Protein AF-A0A369Q2H7-F1 (afdb_monomer_lite)

Sequence (60 aa):
MAGLLDYIFSHLEDNNLNRSQVEAYLRYLDEIMLQGLPPDKEIAFQKIRLQLLRRMHQLN

Structure (mmCIF, N/CA/C/O backbone):
data_AF-A0A369Q2H7-F1
#
_entry.id   AF-A0A369Q2H7-F1
#
loop_
_atom_site.group_PDB
_atom_site.id
_atom_site.type_symbol
_atom_site.label_at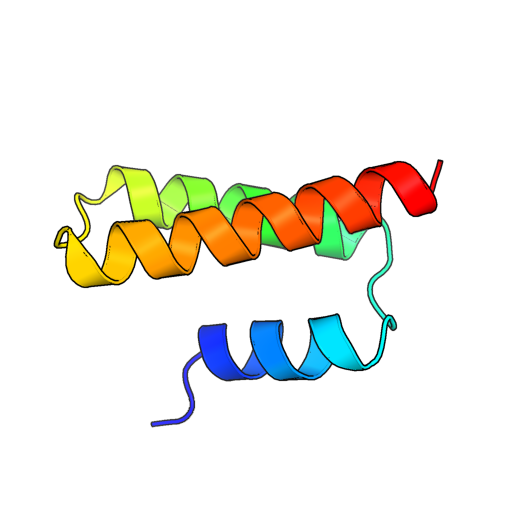om_id
_atom_site.label_alt_id
_atom_site.label_comp_id
_atom_site.label_asym_id
_atom_site.label_entity_id
_atom_site.label_seq_id
_atom_site.pdbx_PDB_ins_code
_atom_site.Cartn_x
_atom_site.Cartn_y
_atom_site.Cartn_z
_atom_site.occupancy
_atom_site.B_iso_or_equiv
_atom_site.auth_seq_id
_atom_site.auth_comp_id
_atom_site.auth_asym_id
_atom_site.auth_atom_id
_atom_site.pdbx_PDB_model_num
ATOM 1 N N . MET A 1 1 ? -12.175 -15.215 3.184 1.00 39.91 1 MET A N 1
ATOM 2 C CA . MET A 1 1 ? -12.245 -14.075 2.249 1.00 39.91 1 MET A CA 1
ATOM 3 C C . MET A 1 1 ? -10.844 -13.504 2.153 1.00 39.91 1 MET A C 1
ATOM 5 O O . MET A 1 1 ? -10.514 -12.639 2.948 1.00 39.91 1 MET A O 1
ATOM 9 N N . ALA A 1 2 ? -10.003 -14.068 1.281 1.00 48.47 2 ALA A N 1
ATOM 10 C CA . ALA A 1 2 ? -8.679 -13.511 1.022 1.00 48.47 2 ALA A CA 1
ATOM 11 C C . ALA A 1 2 ? -8.897 -12.179 0.296 1.00 48.47 2 ALA A C 1
ATOM 13 O O . ALA A 1 2 ? -9.420 -12.160 -0.819 1.00 48.47 2 ALA A O 1
ATOM 14 N N . GLY A 1 3 ? -8.679 -11.074 1.002 1.00 64.38 3 GLY A N 1
ATOM 15 C CA . GLY A 1 3 ? -8.986 -9.742 0.497 1.00 64.38 3 GLY A CA 1
ATOM 16 C C . GLY A 1 3 ? -7.969 -9.312 -0.553 1.00 64.38 3 GLY A C 1
ATOM 17 O O . GLY A 1 3 ? -6.862 -9.838 -0.609 1.00 64.38 3 GLY A O 1
ATOM 18 N N . LEU A 1 4 ? -8.300 -8.284 -1.336 1.00 64.12 4 LEU A N 1
ATOM 19 C CA . LEU A 1 4 ? -7.335 -7.596 -2.205 1.00 64.12 4 LEU A CA 1
ATOM 20 C C . LEU A 1 4 ? -6.049 -7.210 -1.440 1.00 64.12 4 LEU A C 1
ATOM 22 O O . LEU A 1 4 ? -4.970 -7.169 -2.015 1.00 64.12 4 LEU A O 1
ATOM 26 N N . LEU A 1 5 ? -6.160 -6.986 -0.128 1.00 63.50 5 LEU A N 1
ATOM 27 C CA . LEU A 1 5 ? -5.031 -6.773 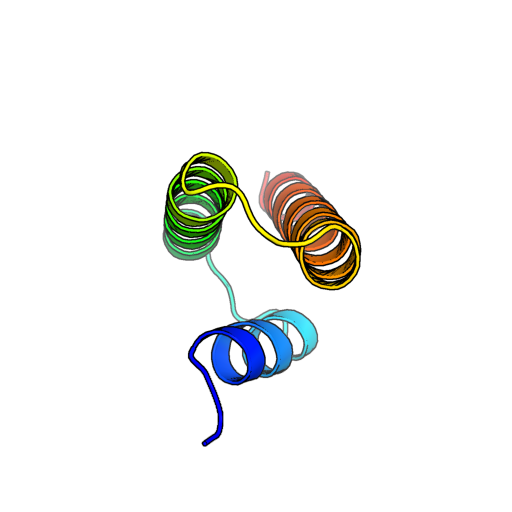0.772 1.00 63.50 5 LEU A CA 1
ATOM 28 C C . LEU A 1 5 ? -4.110 -7.989 0.859 1.00 63.50 5 LEU A C 1
ATOM 30 O O . LEU A 1 5 ? -2.915 -7.818 0.684 1.00 63.50 5 LEU A O 1
ATOM 34 N N . ASP A 1 6 ? -4.636 -9.200 1.057 1.00 65.44 6 ASP A N 1
ATOM 35 C CA . ASP A 1 6 ? -3.832 -10.433 1.093 1.00 65.44 6 ASP A CA 1
ATOM 36 C C . ASP A 1 6 ? -3.147 -10.691 -0.261 1.00 65.44 6 ASP A C 1
ATOM 38 O O . ASP A 1 6 ? -2.014 -11.173 -0.328 1.00 65.44 6 ASP A O 1
ATOM 42 N N . TYR A 1 7 ? -3.806 -10.300 -1.358 1.00 68.19 7 TYR A N 1
ATOM 43 C CA . TYR A 1 7 ? -3.207 -10.306 -2.693 1.00 68.19 7 TYR A CA 1
ATOM 44 C C . TYR A 1 7 ? -2.054 -9.292 -2.810 1.00 68.19 7 TYR A C 1
ATOM 46 O O . TYR A 1 7 ? -0.977 -9.640 -3.287 1.00 68.19 7 TYR A O 1
A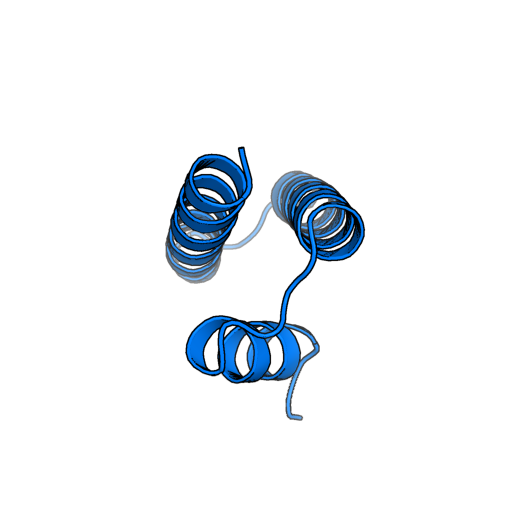TOM 54 N N . ILE A 1 8 ? -2.238 -8.059 -2.325 1.00 65.12 8 ILE A N 1
ATOM 55 C CA . ILE A 1 8 ? -1.174 -7.043 -2.283 1.00 65.12 8 ILE A CA 1
ATOM 56 C C . ILE A 1 8 ? -0.018 -7.503 -1.376 1.00 65.12 8 ILE A C 1
ATOM 58 O O . ILE A 1 8 ? 1.139 -7.335 -1.753 1.00 65.12 8 ILE A O 1
ATOM 62 N N . PHE A 1 9 ? -0.310 -8.126 -0.228 1.00 63.34 9 PHE A N 1
ATOM 63 C CA . PHE A 1 9 ? 0.682 -8.667 0.708 1.00 63.34 9 PHE A CA 1
ATOM 64 C C . PHE A 1 9 ? 1.537 -9.763 0.068 1.00 63.34 9 PHE A C 1
ATOM 66 O O . PHE A 1 9 ? 2.761 -9.666 0.105 1.00 63.34 9 PHE A O 1
ATOM 73 N N . SER A 1 10 ? 0.910 -10.756 -0.569 1.00 62.38 10 SER A N 1
ATOM 74 C CA . SER A 1 10 ? 1.633 -11.848 -1.244 1.00 62.38 10 SER A CA 1
ATOM 75 C C . SER A 1 10 ? 2.514 -11.344 -2.392 1.00 62.38 10 SER A C 1
ATOM 77 O O . SER A 1 10 ? 3.654 -11.771 -2.534 1.00 62.38 10 SER A O 1
ATOM 79 N N . HIS A 1 11 ? 2.039 -10.366 -3.168 1.00 63.16 11 HIS A N 1
ATOM 80 C CA . HIS A 1 11 ? 2.794 -9.845 -4.312 1.00 63.16 11 HIS A CA 1
ATOM 81 C C . HIS A 1 11 ? 3.889 -8.833 -3.931 1.00 63.16 11 HIS A C 1
ATOM 83 O O . HIS A 1 11 ? 4.815 -8.608 -4.714 1.00 63.16 11 HIS A O 1
ATOM 89 N N . LEU A 1 12 ? 3.806 -8.217 -2.745 1.00 64.44 12 LEU A N 1
ATOM 90 C CA . LEU A 1 12 ? 4.869 -7.370 -2.194 1.00 64.44 12 LEU A CA 1
ATOM 91 C C . LEU A 1 12 ? 6.088 -8.195 -1.759 1.00 64.44 12 LEU A C 1
ATOM 93 O O . LEU A 1 12 ? 7.216 -7.758 -1.988 1.00 64.44 12 LEU A O 1
ATOM 97 N N . GLU A 1 13 ? 5.875 -9.372 -1.165 1.00 60.03 13 GLU A N 1
ATOM 98 C CA . GLU A 1 13 ? 6.961 -10.266 -0.731 1.00 60.03 13 GLU A CA 1
ATOM 99 C C . GLU A 1 13 ? 7.732 -10.859 -1.920 1.00 60.03 13 GLU A C 1
ATOM 101 O O . GLU A 1 13 ? 8.965 -10.904 -1.895 1.00 60.03 13 GLU A O 1
ATOM 106 N N . ASP A 1 14 ? 7.037 -11.172 -3.017 1.00 61.62 14 ASP A N 1
ATOM 107 C CA . ASP A 1 14 ? 7.644 -11.700 -4.247 1.00 61.62 14 ASP A CA 1
ATOM 108 C C . ASP A 1 14 ? 8.377 -10.638 -5.094 1.00 61.62 14 ASP A C 1
ATOM 110 O O . ASP A 1 14 ? 8.928 -10.949 -6.152 1.00 61.62 14 ASP A O 1
ATOM 114 N N . ASN A 1 15 ? 8.410 -9.369 -4.658 1.00 61.66 15 ASN A N 1
ATOM 115 C CA . ASN A 1 15 ? 9.066 -8.240 -5.339 1.00 61.66 15 ASN A CA 1
ATOM 116 C C . ASN A 1 15 ? 8.652 -8.013 -6.809 1.00 61.66 15 ASN A C 1
ATOM 118 O O . ASN A 1 15 ? 9.263 -7.197 -7.503 1.00 61.66 15 ASN A O 1
ATOM 122 N N . ASN A 1 16 ? 7.597 -8.650 -7.310 1.00 69.00 16 ASN A N 1
ATOM 123 C CA . ASN A 1 16 ? 7.260 -8.628 -8.735 1.00 69.00 16 ASN A CA 1
ATOM 124 C C . ASN A 1 16 ? 6.367 -7.437 -9.135 1.00 69.00 16 ASN A C 1
ATOM 126 O O . ASN A 1 16 ? 5.593 -7.510 -10.088 1.00 69.00 16 ASN A O 1
ATOM 130 N N . LEU A 1 17 ? 6.444 -6.340 -8.377 1.00 77.06 17 LEU A N 1
ATOM 131 C CA . LEU A 1 17 ? 5.685 -5.121 -8.638 1.00 77.06 17 LEU A CA 1
ATOM 132 C C . LEU A 1 17 ? 6.510 -4.133 -9.457 1.00 77.06 17 LEU A C 1
ATOM 134 O O . LEU A 1 17 ? 7.594 -3.718 -9.041 1.00 77.06 17 LEU A O 1
ATOM 138 N N . ASN A 1 18 ? 5.963 -3.727 -10.601 1.00 80.94 18 ASN A N 1
ATOM 139 C CA . ASN A 1 18 ? 6.489 -2.639 -11.416 1.00 80.94 18 ASN A CA 1
ATOM 140 C C . ASN A 1 18 ? 5.979 -1.271 -10.928 1.00 80.94 18 ASN A C 1
ATOM 142 O O . ASN A 1 18 ? 5.039 -1.174 -10.137 1.00 80.94 18 ASN A O 1
ATOM 146 N N . ARG A 1 19 ? 6.592 -0.189 -11.420 1.00 81.44 19 ARG A N 1
ATOM 147 C CA . ARG A 1 19 ? 6.286 1.182 -10.982 1.00 81.44 19 ARG A CA 1
ATOM 148 C C . ARG A 1 19 ? 4.802 1.538 -11.111 1.00 81.44 19 ARG A C 1
ATOM 150 O O . ARG A 1 19 ? 4.219 2.061 -10.167 1.00 81.44 19 ARG A O 1
ATOM 157 N N . SER A 1 20 ? 4.181 1.212 -12.244 1.00 86.00 20 SER A N 1
ATOM 158 C CA . SER A 1 20 ? 2.765 1.503 -12.494 1.00 86.00 20 SER A CA 1
ATOM 159 C C . SER A 1 20 ? 1.838 0.766 -11.524 1.00 86.00 20 SER A C 1
ATOM 161 O O . SER A 1 20 ? 0.850 1.337 -11.069 1.00 86.00 20 SER A O 1
ATOM 163 N N . GLN A 1 21 ? 2.168 -0.477 -11.164 1.00 83.38 21 GLN A N 1
ATOM 164 C CA . GLN A 1 21 ? 1.427 -1.250 -10.164 1.00 83.38 21 GLN A CA 1
ATOM 165 C C . GLN A 1 21 ? 1.577 -0.644 -8.766 1.00 83.38 21 GLN A C 1
ATOM 167 O O . GLN A 1 21 ? 0.582 -0.480 -8.064 1.00 83.38 21 GLN A O 1
ATOM 172 N N . VAL A 1 22 ? 2.795 -0.252 -8.380 1.00 84.19 22 VAL A N 1
ATOM 173 C CA . VAL A 1 22 ? 3.048 0.403 -7.087 1.00 84.19 22 VAL A CA 1
ATOM 174 C C . VAL A 1 22 ? 2.260 1.713 -6.967 1.00 84.19 22 VAL A C 1
ATOM 176 O O . VAL A 1 22 ? 1.597 1.938 -5.956 1.00 84.19 22 VAL A O 1
ATOM 179 N N . GLU A 1 23 ? 2.256 2.549 -8.008 1.00 86.62 23 GLU A N 1
ATOM 180 C CA . GLU A 1 23 ? 1.482 3.799 -8.038 1.00 86.62 23 GLU A CA 1
ATOM 181 C C . GLU A 1 23 ? -0.037 3.566 -7.985 1.00 86.62 23 GLU A C 1
ATOM 183 O O . GLU A 1 23 ? -0.761 4.352 -7.367 1.00 86.62 23 GLU A O 1
ATOM 188 N N . ALA A 1 24 ? -0.536 2.502 -8.621 1.00 86.88 24 ALA A N 1
ATOM 189 C CA . ALA A 1 24 ? -1.949 2.133 -8.560 1.00 86.88 24 ALA A CA 1
ATOM 190 C C . ALA A 1 24 ? -2.353 1.684 -7.147 1.00 86.88 24 ALA A C 1
ATOM 192 O O . ALA A 1 24 ? -3.384 2.117 -6.634 1.00 86.88 24 ALA A O 1
ATOM 193 N N . TYR A 1 25 ? -1.519 0.876 -6.485 1.00 85.25 25 TYR A N 1
ATOM 194 C CA . TYR A 1 25 ? -1.778 0.431 -5.115 1.00 85.25 25 TYR A CA 1
ATOM 195 C C . TYR A 1 25 ? -1.689 1.560 -4.091 1.00 85.25 25 TYR A C 1
ATOM 197 O O . TYR A 1 25 ? -2.494 1.589 -3.164 1.00 85.25 25 TYR A O 1
ATOM 205 N N . LEU A 1 26 ? -0.770 2.514 -4.267 1.00 86.44 26 LEU A N 1
ATOM 206 C CA . LEU A 1 26 ? -0.714 3.704 -3.416 1.00 86.44 26 LEU A CA 1
ATOM 207 C C . LEU A 1 26 ? -1.997 4.536 -3.525 1.00 86.44 26 LEU A C 1
ATOM 209 O O . LEU A 1 26 ? -2.571 4.885 -2.498 1.00 86.44 26 LEU A O 1
ATOM 213 N N . ARG A 1 27 ? -2.494 4.776 -4.747 1.00 88.69 27 ARG A N 1
ATOM 214 C CA . ARG A 1 27 ? -3.770 5.481 -4.960 1.00 88.69 27 ARG A CA 1
ATOM 215 C C . ARG A 1 27 ? -4.946 4.764 -4.308 1.00 88.69 27 ARG A C 1
ATOM 217 O O . ARG A 1 27 ? -5.739 5.392 -3.618 1.00 88.69 27 ARG A O 1
ATOM 224 N N . TYR A 1 28 ? -5.021 3.448 -4.479 1.00 85.44 28 TYR A N 1
ATOM 225 C CA . TYR A 1 28 ? -6.070 2.643 -3.864 1.00 85.44 28 TYR A CA 1
ATOM 226 C C . TYR A 1 28 ? -6.021 2.686 -2.327 1.00 85.44 28 TYR A C 1
ATOM 228 O O . TYR A 1 28 ? -7.057 2.791 -1.674 1.00 85.44 28 TYR A O 1
ATOM 236 N N . LEU A 1 29 ? -4.824 2.646 -1.732 1.00 84.50 29 LEU A N 1
ATOM 237 C CA . LEU A 1 29 ? -4.668 2.798 -0.283 1.00 84.50 29 LEU A CA 1
ATOM 238 C C . LEU A 1 29 ? -5.137 4.172 0.196 1.00 84.50 29 LEU A C 1
ATOM 240 O O . LEU A 1 29 ? -5.852 4.235 1.194 1.00 84.50 29 LEU A O 1
ATOM 244 N N . ASP A 1 30 ? -4.775 5.244 -0.511 1.00 86.19 30 ASP A N 1
ATOM 245 C CA . ASP A 1 30 ? -5.206 6.600 -0.164 1.00 86.19 30 ASP A CA 1
ATOM 246 C C . ASP A 1 30 ? -6.744 6.725 -0.231 1.00 86.19 30 ASP A C 1
ATOM 248 O O . ASP A 1 30 ? -7.355 7.274 0.686 1.00 86.19 30 ASP A O 1
ATOM 252 N N . GLU A 1 31 ? -7.395 6.138 -1.244 1.00 86.81 31 GLU A N 1
ATOM 253 C CA . GLU A 1 31 ? -8.863 6.097 -1.351 1.00 86.81 31 GLU A CA 1
ATOM 254 C C . GLU A 1 31 ? -9.527 5.377 -0.170 1.00 86.81 31 GLU A C 1
ATOM 256 O O . GLU A 1 31 ? -10.534 5.858 0.351 1.00 86.81 31 GLU A O 1
ATOM 261 N N . ILE A 1 32 ? -8.974 4.247 0.284 1.00 82.75 32 ILE A N 1
ATOM 262 C CA . ILE A 1 32 ? -9.526 3.525 1.441 1.00 82.75 32 ILE A CA 1
ATOM 263 C C . ILE A 1 32 ? -9.298 4.313 2.730 1.00 82.75 32 ILE A C 1
ATOM 265 O O . ILE A 1 32 ? -10.192 4.389 3.573 1.00 82.75 32 ILE A O 1
ATOM 269 N N . MET A 1 33 ? -8.120 4.909 2.902 1.00 81.00 33 MET A N 1
ATOM 270 C CA . MET A 1 33 ? -7.810 5.700 4.093 1.00 81.00 33 MET A CA 1
ATOM 271 C C . MET A 1 33 ? -8.760 6.894 4.253 1.00 81.00 33 MET A C 1
ATOM 273 O O . MET A 1 33 ? -9.162 7.207 5.373 1.00 81.00 33 MET A O 1
ATOM 277 N N . LEU A 1 34 ? -9.186 7.506 3.144 1.00 84.25 34 LEU A N 1
ATOM 278 C CA . LEU A 1 34 ? -10.172 8.591 3.141 1.00 84.25 34 LEU A CA 1
ATOM 279 C C . LEU A 1 34 ? -11.569 8.161 3.619 1.00 84.25 34 LEU A C 1
ATOM 281 O O . LEU A 1 34 ? -12.345 9.013 4.045 1.00 84.25 34 LEU A O 1
ATOM 285 N N . GLN A 1 35 ? -11.898 6.865 3.596 1.00 83.75 35 GLN A N 1
ATOM 286 C CA . GLN A 1 35 ? -13.198 6.354 4.053 1.00 83.75 35 GLN A CA 1
ATOM 287 C C . GLN A 1 35 ? -13.313 6.247 5.582 1.00 83.75 35 GLN A C 1
ATOM 289 O O . GLN A 1 35 ? -14.364 5.853 6.082 1.00 83.75 35 GLN A O 1
ATOM 294 N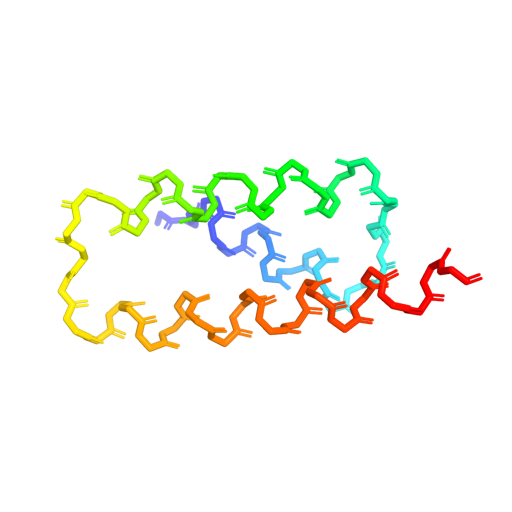 N . GLY A 1 36 ? -12.267 6.613 6.333 1.00 77.00 36 GLY A N 1
ATOM 295 C CA . GLY A 1 36 ? -12.282 6.564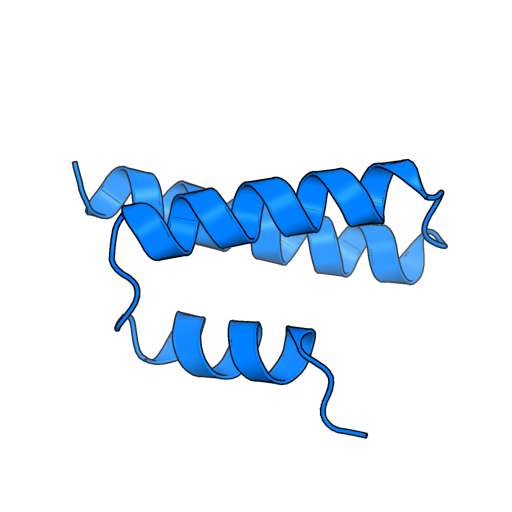 7.794 1.00 77.00 36 GLY A CA 1
ATOM 296 C C . GLY A 1 36 ? -12.182 5.130 8.306 1.00 77.00 36 GLY A C 1
ATOM 297 O O . GLY A 1 36 ? -13.144 4.560 8.821 1.00 77.00 36 GLY A O 1
ATOM 298 N N . LEU A 1 37 ? -11.001 4.532 8.144 1.00 79.69 37 LEU A N 1
ATOM 299 C CA . LEU A 1 37 ? -10.712 3.203 8.674 1.00 79.69 37 LEU A CA 1
ATOM 300 C C . LEU A 1 37 ? -10.696 3.206 10.212 1.00 79.69 37 LEU A C 1
ATOM 302 O O . LEU A 1 37 ? -10.282 4.191 10.825 1.00 79.69 37 LEU A O 1
ATOM 306 N N . PRO A 1 38 ? -11.080 2.092 10.857 1.00 83.56 38 PRO A N 1
ATOM 307 C CA . PRO A 1 38 ? -10.847 1.932 12.282 1.00 83.56 38 PRO A CA 1
ATOM 308 C C . PRO A 1 38 ? -9.327 1.882 12.575 1.00 83.56 38 PRO A C 1
ATOM 310 O O . PRO A 1 38 ? -8.550 1.438 11.717 1.00 83.56 38 PRO A O 1
ATOM 313 N N . PRO A 1 39 ? -8.877 2.334 13.765 1.00 77.44 39 PRO A N 1
ATOM 314 C CA . PRO A 1 39 ? -7.456 2.591 14.043 1.00 77.44 39 PRO A CA 1
ATOM 315 C C . PRO A 1 39 ? -6.541 1.367 13.884 1.00 77.44 39 PRO A C 1
ATOM 317 O O . PRO A 1 39 ? -5.380 1.479 13.494 1.00 77.44 39 PRO A O 1
ATOM 320 N N . ASP A 1 40 ? -7.067 0.178 14.167 1.00 78.12 40 ASP A N 1
ATOM 321 C CA . ASP A 1 40 ? -6.384 -1.107 14.008 1.00 78.12 40 ASP A CA 1
ATOM 322 C C . ASP A 1 40 ? -6.034 -1.398 12.541 1.00 78.12 40 ASP A C 1
ATOM 324 O O . ASP A 1 40 ? -4.924 -1.844 12.232 1.00 78.12 40 ASP A O 1
ATOM 328 N N . LYS A 1 41 ? -6.949 -1.082 11.620 1.00 78.19 41 LYS A N 1
ATOM 329 C CA . LYS A 1 41 ? -6.722 -1.215 10.177 1.00 78.19 41 LYS A CA 1
ATOM 330 C C . LYS A 1 41 ? -5.842 -0.099 9.640 1.00 78.19 41 LYS A C 1
ATOM 332 O O . LYS A 1 41 ? -5.009 -0.360 8.778 1.00 78.19 41 LYS A O 1
ATOM 337 N N . GLU A 1 42 ? -5.964 1.113 10.167 1.00 82.75 42 GLU A N 1
ATOM 338 C CA . GLU A 1 42 ? -5.137 2.244 9.743 1.00 82.75 42 GLU A CA 1
ATOM 339 C C . GLU A 1 42 ? -3.637 1.951 9.915 1.00 82.75 42 GLU A C 1
ATOM 341 O O . GLU A 1 42 ? -2.849 2.159 8.992 1.00 82.75 42 GLU A O 1
ATOM 346 N N . ILE A 1 43 ? -3.243 1.363 11.050 1.00 83.88 43 ILE A N 1
ATOM 347 C CA . ILE A 1 43 ? -1.849 0.972 11.311 1.00 83.88 43 ILE A CA 1
ATOM 348 C C . ILE A 1 43 ? -1.354 -0.055 10.283 1.00 83.88 43 ILE A C 1
ATOM 350 O O . ILE A 1 43 ? -0.227 0.051 9.790 1.00 83.88 43 ILE A O 1
ATOM 354 N N . ALA A 1 44 ? -2.177 -1.055 9.953 1.00 81.62 44 ALA A N 1
ATOM 355 C CA . ALA A 1 44 ? -1.827 -2.059 8.952 1.00 81.62 44 ALA A CA 1
ATOM 356 C C . ALA A 1 44 ? -1.651 -1.421 7.563 1.00 81.62 44 ALA A C 1
ATOM 358 O O . ALA A 1 44 ? -0.653 -1.672 6.891 1.00 81.62 44 ALA A O 1
ATOM 359 N N . PHE A 1 45 ? -2.559 -0.528 7.172 1.00 82.94 45 PHE A N 1
ATOM 360 C CA . PHE A 1 45 ? -2.514 0.179 5.891 1.00 82.94 45 PHE A CA 1
ATOM 361 C C . PHE A 1 45 ? -1.299 1.105 5.770 1.00 82.94 45 PHE A C 1
ATOM 363 O O . PHE A 1 45 ? -0.624 1.108 4.740 1.00 82.94 45 PHE A O 1
ATOM 370 N N . GLN A 1 46 ? -0.949 1.829 6.835 1.00 83.62 46 GLN A N 1
ATOM 371 C CA . GLN A 1 46 ? 0.245 2.678 6.866 1.00 83.62 46 GLN A CA 1
ATOM 372 C C . GLN A 1 46 ? 1.538 1.866 6.704 1.00 83.62 46 GLN A C 1
ATOM 374 O O . GLN A 1 46 ? 2.462 2.297 6.010 1.00 83.62 46 GLN A O 1
ATOM 379 N N . LYS A 1 47 ? 1.609 0.659 7.284 1.00 84.75 47 LYS A N 1
ATOM 380 C CA . LYS A 1 47 ? 2.750 -0.248 7.074 1.00 84.75 47 LYS A CA 1
ATOM 381 C C . LYS A 1 47 ? 2.883 -0.663 5.606 1.00 84.75 47 LYS A C 1
ATOM 383 O O . LYS A 1 47 ? 3.990 -0.608 5.073 1.00 84.75 47 LYS A O 1
ATOM 388 N N . ILE A 1 48 ? 1.776 -1.016 4.950 1.00 82.81 48 ILE A N 1
ATOM 389 C CA . ILE A 1 48 ? 1.762 -1.383 3.522 1.00 82.81 48 ILE A CA 1
ATOM 390 C C . ILE A 1 48 ? 2.199 -0.194 2.665 1.00 82.81 48 ILE A C 1
ATOM 392 O O . ILE A 1 48 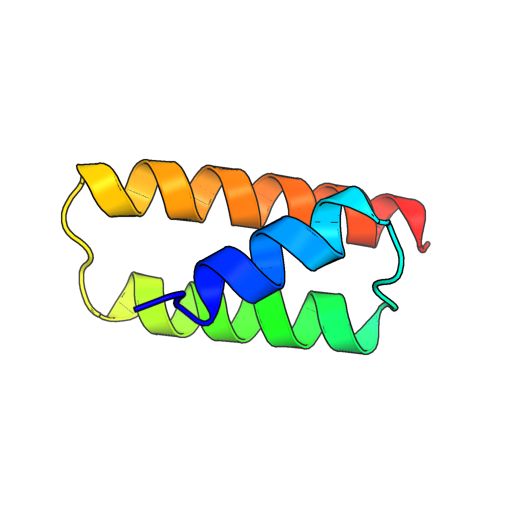? 3.049 -0.329 1.785 1.00 82.81 48 ILE A O 1
ATOM 396 N N . ARG A 1 49 ? 1.670 0.997 2.955 1.00 86.44 49 ARG A N 1
ATOM 397 C CA . ARG A 1 49 ? 2.036 2.230 2.254 1.00 86.44 49 ARG A CA 1
ATOM 398 C C . ARG A 1 49 ? 3.541 2.484 2.317 1.00 86.44 49 ARG A C 1
ATOM 400 O O . ARG A 1 49 ? 4.161 2.752 1.292 1.00 86.44 49 ARG A O 1
ATOM 407 N N . LEU A 1 50 ? 4.150 2.335 3.495 1.00 87.38 50 LEU A N 1
ATOM 408 C CA . LEU A 1 50 ? 5.601 2.465 3.661 1.00 87.38 50 LEU A CA 1
ATOM 409 C C . LEU A 1 50 ? 6.385 1.424 2.850 1.00 87.38 50 LEU A C 1
ATOM 411 O O . LEU A 1 50 ? 7.424 1.759 2.282 1.00 87.38 50 LEU A O 1
ATOM 415 N N . GLN A 1 51 ? 5.912 0.179 2.773 1.00 84.31 51 GLN A N 1
ATOM 416 C CA . GLN A 1 51 ? 6.549 -0.867 1.964 1.00 84.31 51 GLN A CA 1
ATOM 417 C C . GLN A 1 51 ? 6.478 -0.553 0.463 1.00 84.31 51 GLN A C 1
ATOM 419 O O . GLN A 1 51 ? 7.496 -0.636 -0.224 1.00 84.31 51 GLN A O 1
ATOM 424 N N . LEU A 1 52 ? 5.319 -0.109 -0.031 1.00 85.38 52 LEU A N 1
ATOM 425 C CA . LEU A 1 52 ? 5.141 0.319 -1.422 1.00 85.38 52 LEU A CA 1
ATOM 426 C C . LEU A 1 52 ? 6.021 1.526 -1.767 1.00 85.38 52 LEU A C 1
ATOM 428 O O . LEU A 1 52 ? 6.685 1.521 -2.801 1.00 85.38 52 LEU A O 1
ATOM 432 N N . LEU A 1 53 ? 6.102 2.528 -0.885 1.00 84.31 53 LEU A N 1
ATOM 433 C CA . LEU A 1 53 ? 6.984 3.686 -1.073 1.00 84.31 53 LEU A CA 1
ATOM 434 C C . LEU A 1 53 ? 8.464 3.283 -1.123 1.00 84.31 53 LEU A C 1
ATOM 436 O O . LEU A 1 53 ? 9.207 3.770 -1.974 1.00 84.31 53 LEU A O 1
ATOM 440 N N . ARG A 1 54 ? 8.900 2.360 -0.255 1.00 86.00 54 ARG A N 1
ATOM 441 C CA . ARG A 1 54 ? 10.265 1.808 -0.308 1.00 86.00 54 ARG A CA 1
ATOM 442 C C . ARG A 1 54 ? 10.529 1.093 -1.628 1.00 86.00 54 ARG A C 1
ATOM 444 O O . ARG A 1 54 ? 11.583 1.306 -2.219 1.00 86.00 54 ARG A O 1
ATOM 451 N N . ARG A 1 55 ? 9.575 0.294 -2.115 1.00 81.81 55 ARG A N 1
ATOM 452 C CA . ARG A 1 55 ? 9.693 -0.375 -3.416 1.00 81.81 55 ARG A CA 1
ATOM 453 C C . ARG A 1 55 ? 9.780 0.634 -4.558 1.00 81.81 55 ARG A C 1
ATOM 455 O O . ARG A 1 55 ? 10.630 0.488 -5.425 1.00 81.81 55 ARG A O 1
ATOM 462 N N . MET A 1 56 ? 8.967 1.688 -4.527 1.00 83.56 56 MET A N 1
ATOM 463 C CA . MET A 1 56 ? 9.017 2.772 -5.511 1.00 83.56 56 MET A CA 1
ATOM 464 C C . MET A 1 56 ? 10.391 3.451 -5.549 1.00 83.56 56 MET A C 1
ATOM 466 O O . MET A 1 56 ? 10.903 3.725 -6.629 1.00 83.56 56 MET A O 1
ATOM 470 N N . HIS A 1 57 ? 11.015 3.665 -4.387 1.00 84.62 57 HIS A N 1
ATOM 471 C CA . HIS A 1 57 ? 12.380 4.187 -4.304 1.00 84.62 57 HIS A CA 1
ATOM 472 C C . HIS A 1 57 ? 13.439 3.241 -4.879 1.00 84.62 57 HIS A C 1
ATOM 474 O O . HIS A 1 57 ? 14.410 3.725 -5.439 1.00 84.62 57 HIS A O 1
ATOM 480 N N . GLN A 1 58 ? 13.266 1.923 -4.752 1.00 82.44 58 GLN A N 1
ATOM 481 C CA . GLN A 1 58 ? 14.185 0.921 -5.318 1.00 82.44 58 GLN A CA 1
ATOM 482 C C . GLN A 1 58 ? 14.047 0.748 -6.838 1.00 82.44 58 GLN A C 1
ATOM 484 O O . GLN A 1 58 ? 14.918 0.150 -7.462 1.00 82.44 58 GLN A O 1
ATOM 489 N N . LEU A 1 59 ? 12.930 1.198 -7.415 1.00 76.75 59 LEU A N 1
ATOM 490 C CA . LEU A 1 59 ? 12.651 1.138 -8.853 1.00 76.75 59 LEU A CA 1
ATOM 491 C C . LEU A 1 59 ? 13.121 2.398 -9.612 1.00 76.75 59 LEU A C 1
ATOM 493 O O . LEU A 1 59 ? 12.971 2.437 -10.834 1.00 76.75 59 LEU A O 1
ATOM 497 N N . ASN A 1 60 ? 13.632 3.415 -8.906 1.00 56.78 60 ASN A N 1
ATOM 498 C CA . ASN A 1 60 ? 14.316 4.589 -9.471 1.00 56.78 60 ASN A CA 1
ATOM 499 C C . ASN A 1 60 ? 15.829 4.363 -9.492 1.00 56.78 60 ASN A C 1
ATOM 501 O O . ASN A 1 60 ? 16.461 4.878 -10.438 1.00 56.78 60 ASN A O 1
#

Organism: NCBI:txid2072847

Radius of gyration: 11.39 Å; chains: 1; bounding box: 28×23×26 Å

Secondary structure (DSSP, 8-state):
---HHHHHHHHHHTT---HHHHHHHHHHHHHHHTTT--HHHHHHHHHHHHHHHHHHHHT-

Foldseek 3Di:
DCDVVVVLVVVLVVLPDDLVRLVVVLVVLVVVVVVPDDPVVVVVSVVSNVSSVVSNVVND

pLDDT: mean 77.04, std 10.89, range [39.91, 88.69]